Protein AF-A0A949G2T5-F1 (afdb_monomer_lite)

Radius of gyration: 22.8 Å; chains: 1; bounding box: 48×61×68 Å

Secondary structure (DSSP, 8-state):
-EE--SEEES-B--SEEE-TTSS-EEEEES-EE-TT-EEEEEESSSSBTTTB-EEEESS--EESS-EEEEEEPTT--PPTT-EEEEEEES--S---SEEE-PPPSSSEEEEEEE-SSEEEEEEEE---TT------SSSTT----------PPPP-------------

Structure (mmCIF, N/CA/C/O backbone):
data_AF-A0A949G2T5-F1
#
_entry.id   AF-A0A949G2T5-F1
#
loop_
_atom_site.group_PDB
_atom_site.id
_atom_site.type_symbol
_atom_site.label_atom_id
_atom_site.label_alt_id
_atom_site.label_comp_id
_atom_site.label_asym_id
_atom_site.label_entity_id
_atom_site.label_seq_id
_atom_site.pdbx_PDB_ins_code
_atom_site.Cartn_x
_atom_site.Cartn_y
_atom_site.Cartn_z
_atom_site.occupancy
_atom_site.B_iso_or_equiv
_atom_site.auth_seq_id
_atom_site.auth_comp_id
_atom_site.auth_asym_id
_atom_site.auth_atom_id
_atom_site.pdbx_PDB_model_num
ATOM 1 N N . MET A 1 1 ? 12.788 -14.216 -1.424 1.00 61.22 1 MET A N 1
ATOM 2 C CA . MET A 1 1 ? 12.084 -13.172 -0.655 1.00 61.22 1 MET A CA 1
ATOM 3 C C . MET A 1 1 ? 13.100 -12.111 -0.296 1.00 61.22 1 MET A C 1
ATOM 5 O O . MET A 1 1 ? 14.143 -12.469 0.243 1.00 61.22 1 MET A O 1
ATOM 9 N N . VAL A 1 2 ? 12.839 -10.860 -0.667 1.00 71.44 2 VAL A N 1
ATOM 10 C CA . VAL A 1 2 ? 13.617 -9.713 -0.177 1.00 71.44 2 VAL A CA 1
ATOM 11 C C . VAL A 1 2 ? 12.870 -9.162 1.028 1.00 71.44 2 VAL A C 1
ATOM 13 O O . VAL A 1 2 ? 11.643 -9.107 1.034 1.00 71.44 2 VAL A O 1
ATOM 16 N N . SER A 1 3 ? 13.619 -8.863 2.078 1.00 69.38 3 SER A N 1
ATOM 17 C CA . SER A 1 3 ? 13.105 -8.745 3.431 1.00 69.38 3 SER A CA 1
ATOM 18 C C . SER A 1 3 ? 13.920 -7.687 4.160 1.00 69.38 3 SER A C 1
ATOM 20 O O . SER A 1 3 ? 15.123 -7.890 4.331 1.00 69.38 3 SER A O 1
ATOM 22 N N . GLY A 1 4 ? 13.289 -6.597 4.591 1.00 64.31 4 GLY A N 1
ATOM 23 C CA . GLY A 1 4 ? 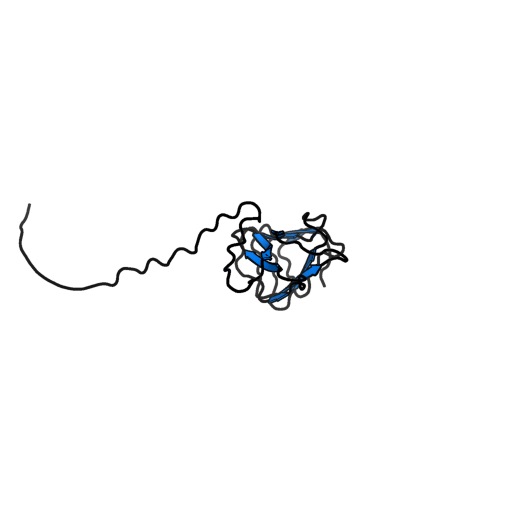13.916 -5.618 5.479 1.00 64.31 4 GLY A CA 1
ATOM 24 C C . GLY A 1 4 ? 13.639 -4.158 5.136 1.00 64.31 4 GLY A C 1
ATOM 25 O O . GLY A 1 4 ? 13.181 -3.826 4.041 1.00 64.31 4 GLY A O 1
ATOM 26 N N . ILE A 1 5 ? 13.962 -3.316 6.116 1.00 71.06 5 ILE A N 1
ATOM 27 C CA . ILE A 1 5 ? 13.932 -1.854 6.049 1.00 71.06 5 ILE A CA 1
ATOM 28 C C . ILE A 1 5 ? 15.231 -1.327 5.433 1.00 71.06 5 ILE A C 1
ATOM 30 O O . ILE A 1 5 ? 16.308 -1.885 5.662 1.00 71.06 5 ILE A O 1
ATOM 34 N N . GLY A 1 6 ? 15.149 -0.251 4.659 1.00 76.25 6 GLY A N 1
ATOM 35 C CA . GLY A 1 6 ? 16.322 0.379 4.061 1.00 76.25 6 GLY A CA 1
ATOM 36 C C . GLY A 1 6 ? 15.976 1.264 2.876 1.00 76.25 6 GLY A C 1
ATOM 37 O O . GLY A 1 6 ? 14.804 1.481 2.575 1.00 76.25 6 GLY A O 1
ATOM 38 N N . SER A 1 7 ? 17.017 1.759 2.211 1.00 85.19 7 SER A N 1
ATOM 39 C CA . SER A 1 7 ? 16.900 2.514 0.967 1.00 85.19 7 SER A CA 1
ATOM 40 C C . SER A 1 7 ? 17.315 1.630 -0.203 1.00 85.19 7 SER A C 1
ATOM 42 O O . SER A 1 7 ? 18.428 1.099 -0.214 1.00 85.19 7 SER A O 1
ATOM 44 N N . PHE A 1 8 ? 16.437 1.478 -1.191 1.00 85.69 8 PHE A N 1
ATOM 45 C CA . PHE A 1 8 ? 16.726 0.721 -2.406 1.00 85.69 8 PHE A CA 1
ATOM 46 C C . PHE A 1 8 ? 16.619 1.618 -3.635 1.00 85.69 8 PHE A C 1
ATOM 48 O O . PHE A 1 8 ? 15.570 2.193 -3.917 1.00 85.69 8 PHE A O 1
ATOM 55 N N . GLU A 1 9 ? 17.693 1.690 -4.413 1.00 88.56 9 GLU A N 1
ATOM 56 C CA . GLU A 1 9 ? 17.725 2.448 -5.662 1.00 88.56 9 GLU A CA 1
ATOM 57 C C . GLU A 1 9 ? 17.680 1.495 -6.854 1.00 88.56 9 GLU A C 1
ATOM 59 O O . GLU A 1 9 ? 18.495 0.578 -6.961 1.00 88.56 9 GLU A O 1
ATOM 64 N N . HIS A 1 10 ? 16.717 1.709 -7.753 1.00 86.50 10 HIS A N 1
ATOM 65 C CA . HIS A 1 10 ? 16.519 0.950 -8.992 1.00 86.50 10 HIS A CA 1
ATOM 66 C C . HIS A 1 10 ? 16.474 -0.575 -8.798 1.00 86.50 10 HIS A C 1
ATOM 68 O O . HIS A 1 10 ? 16.885 -1.345 -9.671 1.00 86.50 10 HIS A O 1
ATOM 74 N N . ALA A 1 11 ? 15.987 -1.019 -7.638 1.00 89.19 11 ALA A N 1
ATOM 75 C CA . ALA A 1 11 ? 15.907 -2.430 -7.308 1.00 89.19 11 ALA A CA 1
ATOM 76 C C . ALA A 1 11 ? 14.832 -3.140 -8.140 1.00 89.19 11 ALA A C 1
ATOM 78 O O . ALA A 1 11 ? 13.754 -2.601 -8.400 1.00 89.19 11 ALA A O 1
ATOM 79 N N . VAL A 1 12 ? 15.125 -4.383 -8.520 1.00 91.19 12 VAL A N 1
ATOM 80 C CA . VAL A 1 12 ? 14.159 -5.297 -9.133 1.00 91.19 12 VAL A CA 1
ATOM 81 C C . VAL A 1 12 ? 13.716 -6.298 -8.077 1.00 91.19 12 VAL A C 1
ATOM 83 O O . VAL A 1 12 ? 14.533 -7.054 -7.555 1.00 91.19 12 VAL A O 1
ATOM 86 N N . PHE A 1 13 ? 12.421 -6.316 -7.778 1.00 90.06 13 PHE A N 1
ATOM 87 C CA . PHE A 1 13 ? 11.822 -7.249 -6.832 1.00 90.06 13 PHE A CA 1
ATOM 88 C C . PHE A 1 13 ? 11.208 -8.411 -7.611 1.00 90.06 13 PHE A C 1
ATOM 90 O O . PHE A 1 13 ? 10.046 -8.358 -7.976 1.00 90.06 13 PHE A O 1
ATOM 97 N N . ASP A 1 14 ? 11.974 -9.458 -7.913 1.00 88.50 14 ASP A N 1
ATOM 98 C CA . ASP A 1 14 ? 11.555 -10.588 -8.767 1.00 88.50 14 ASP A CA 1
ATOM 99 C C . ASP A 1 14 ? 10.749 -11.688 -8.044 1.00 88.50 14 ASP A C 1
ATOM 101 O O . ASP A 1 14 ? 10.364 -12.694 -8.643 1.00 88.50 14 ASP A O 1
ATOM 105 N N . GLY A 1 15 ? 10.433 -11.464 -6.770 1.00 90.00 15 GLY A N 1
ATOM 106 C CA . GLY A 1 15 ? 9.568 -12.306 -5.952 1.00 90.00 15 GLY A CA 1
ATOM 107 C C . GLY A 1 15 ? 8.808 -11.477 -4.922 1.00 90.00 15 GLY A C 1
ATOM 108 O O . GLY A 1 15 ? 8.473 -10.321 -5.168 1.00 90.00 15 GLY A O 1
ATOM 109 N N . THR A 1 16 ? 8.535 -12.054 -3.753 1.00 91.00 16 THR A N 1
ATOM 110 C CA . THR A 1 16 ? 7.896 -11.310 -2.660 1.00 91.00 16 THR A CA 1
ATOM 111 C C . THR A 1 16 ? 8.885 -10.361 -1.994 1.00 91.00 16 THR A C 1
ATOM 113 O O . THR A 1 16 ? 9.929 -10.800 -1.489 1.00 91.00 16 THR A O 1
ATOM 116 N N . TYR A 1 17 ? 8.520 -9.083 -1.977 1.00 89.25 17 TYR A N 1
ATOM 117 C CA . TYR A 1 17 ? 9.085 -8.057 -1.121 1.00 89.25 17 TYR A CA 1
ATOM 118 C C . TYR A 1 17 ? 8.161 -7.842 0.079 1.00 89.25 17 TYR A C 1
ATOM 120 O O . TYR A 1 17 ? 6.981 -7.535 -0.090 1.00 89.25 17 TYR A O 1
ATOM 128 N N . ALA A 1 18 ? 8.699 -8.051 1.277 1.00 85.94 18 ALA A N 1
ATOM 129 C CA . ALA A 1 18 ? 8.002 -7.843 2.539 1.00 85.94 18 ALA A CA 1
ATOM 130 C C . ALA A 1 18 ? 8.856 -6.959 3.449 1.00 85.94 18 ALA A C 1
ATOM 132 O O . ALA A 1 18 ? 10.083 -7.117 3.513 1.00 85.94 18 ALA A O 1
ATOM 133 N N . LEU A 1 19 ? 8.212 -6.069 4.192 1.00 79.69 19 LEU A N 1
ATOM 134 C CA . LEU A 1 19 ? 8.867 -5.244 5.197 1.00 79.69 19 LEU A CA 1
ATOM 135 C C . LEU A 1 19 ? 8.995 -6.059 6.497 1.00 79.69 19 LEU A C 1
ATOM 137 O O . LEU A 1 19 ? 8.307 -5.829 7.476 1.00 79.69 19 LEU A O 1
ATOM 141 N N . VAL A 1 20 ? 9.849 -7.088 6.490 1.00 64.19 20 VAL A N 1
ATOM 142 C CA . VAL A 1 20 ? 9.964 -8.036 7.617 1.00 64.19 20 VAL A CA 1
ATOM 143 C C . VAL A 1 20 ? 10.391 -7.313 8.906 1.00 64.19 20 VAL A C 1
ATOM 145 O O . VAL A 1 20 ? 11.343 -6.531 8.876 1.00 64.19 20 VAL A O 1
ATOM 148 N N . ASN A 1 21 ? 9.723 -7.633 10.027 1.00 61.69 21 ASN A N 1
ATOM 149 C CA . ASN A 1 21 ? 9.693 -6.884 11.302 1.00 61.69 21 ASN A CA 1
ATOM 150 C C . ASN A 1 21 ? 8.901 -5.560 11.243 1.00 61.69 21 ASN A C 1
ATOM 152 O O . ASN A 1 21 ? 9.268 -4.594 11.914 1.00 61.69 21 ASN A O 1
ATOM 156 N N . SER A 1 22 ? 7.836 -5.551 10.440 1.00 61.81 22 SER A N 1
ATOM 157 C CA . SER A 1 22 ? 6.770 -4.551 10.402 1.00 61.81 22 SER A CA 1
ATOM 158 C C . SER A 1 22 ? 6.122 -4.329 11.772 1.00 61.81 22 SER A C 1
ATOM 160 O O . SER A 1 22 ? 6.148 -5.256 12.596 1.00 61.81 22 SER A O 1
ATOM 162 N N . PRO A 1 23 ? 5.548 -3.136 12.037 1.00 76.69 23 PRO A N 1
ATOM 163 C CA . PRO A 1 23 ? 5.369 -1.956 11.153 1.00 76.69 23 PRO A CA 1
ATOM 164 C C . PRO A 1 23 ? 6.636 -1.199 10.734 1.00 76.69 23 PRO A C 1
ATOM 166 O O . PRO A 1 23 ? 7.481 -0.911 11.580 1.00 76.69 23 PRO A O 1
ATOM 169 N N . ALA A 1 24 ? 6.767 -0.838 9.444 1.00 82.12 24 ALA A N 1
ATOM 170 C CA . ALA A 1 24 ? 7.917 -0.070 8.950 1.00 82.12 24 ALA A CA 1
ATOM 171 C C . ALA A 1 24 ? 7.646 0.855 7.742 1.00 82.12 24 ALA A C 1
ATOM 173 O O . ALA A 1 24 ? 6.718 0.661 6.959 1.00 82.12 24 ALA A O 1
ATOM 174 N N . ILE A 1 25 ? 8.525 1.851 7.563 1.00 86.19 25 ILE A N 1
ATOM 175 C CA . ILE A 1 25 ? 8.648 2.640 6.327 1.00 86.19 25 ILE A CA 1
ATOM 176 C C . ILE A 1 25 ? 9.898 2.183 5.574 1.00 86.19 25 ILE A C 1
ATOM 178 O O . ILE A 1 25 ? 10.965 2.047 6.174 1.00 86.19 25 ILE A O 1
ATOM 182 N N . THR A 1 26 ? 9.775 1.965 4.264 1.00 88.75 26 THR A N 1
ATOM 183 C CA . THR A 1 26 ? 10.921 1.705 3.375 1.00 88.75 26 THR A CA 1
ATOM 184 C C . THR A 1 26 ? 10.994 2.751 2.276 1.00 88.75 26 THR A C 1
ATOM 186 O O . THR A 1 26 ? 9.997 3.003 1.599 1.00 88.75 26 THR A O 1
ATOM 189 N N . ASP A 1 27 ? 12.195 3.278 2.049 1.00 90.69 27 ASP A N 1
ATOM 190 C CA . ASP A 1 27 ? 12.485 4.193 0.954 1.00 90.69 27 ASP A CA 1
ATOM 191 C C . ASP A 1 27 ? 12.950 3.437 -0.301 1.00 90.69 27 ASP A C 1
ATOM 193 O O . ASP A 1 27 ? 13.875 2.622 -0.288 1.00 90.69 27 ASP A O 1
ATOM 197 N N . LEU A 1 28 ? 12.320 3.741 -1.426 1.00 91.06 28 LEU A N 1
ATOM 198 C CA . LEU A 1 28 ? 12.618 3.226 -2.752 1.00 91.06 28 LEU A CA 1
ATOM 199 C C . LEU A 1 28 ? 12.902 4.396 -3.700 1.00 91.06 28 LEU A C 1
ATOM 201 O O . LEU A 1 28 ? 12.500 5.541 -3.479 1.00 91.06 28 LEU A O 1
ATOM 205 N N . THR A 1 29 ? 13.598 4.115 -4.793 1.00 93.81 29 THR A N 1
ATOM 206 C CA . THR A 1 29 ? 13.697 5.030 -5.932 1.00 93.81 29 THR A CA 1
ATOM 207 C C . THR A 1 29 ? 13.658 4.230 -7.224 1.00 93.81 29 THR A C 1
ATOM 209 O O . THR A 1 29 ? 14.618 3.539 -7.560 1.00 93.81 29 THR A O 1
ATOM 212 N N . GLY A 1 30 ? 12.547 4.314 -7.956 1.00 90.81 30 GLY A N 1
ATOM 213 C CA . GLY A 1 30 ? 12.363 3.645 -9.243 1.00 90.81 30 GLY A CA 1
ATOM 214 C C . GLY A 1 30 ? 12.348 2.119 -9.142 1.00 90.81 30 GLY A C 1
ATOM 215 O O . GLY A 1 30 ? 12.978 1.448 -9.963 1.00 90.81 30 GLY A O 1
ATOM 216 N N . GLY A 1 31 ? 11.667 1.568 -8.134 1.00 91.94 31 GLY A N 1
ATOM 217 C CA . GLY A 1 31 ? 11.541 0.124 -7.946 1.00 91.94 31 GLY A CA 1
ATOM 218 C C . GLY A 1 31 ? 10.790 -0.556 -9.096 1.00 91.94 31 GLY A C 1
ATOM 219 O O . GLY A 1 31 ? 9.801 -0.033 -9.613 1.00 91.94 31 GLY A O 1
ATOM 220 N N . LEU A 1 32 ? 11.241 -1.746 -9.499 1.00 92.12 32 LEU A N 1
ATOM 221 C CA . LEU A 1 32 ? 10.583 -2.572 -10.513 1.00 92.12 32 LEU A CA 1
ATOM 222 C C . LEU A 1 32 ? 9.924 -3.797 -9.872 1.00 92.12 32 LEU A C 1
ATOM 224 O O . LEU A 1 32 ? 10.601 -4.652 -9.300 1.00 92.12 32 LEU A O 1
ATOM 228 N N . PHE A 1 33 ? 8.611 -3.909 -10.061 1.00 92.31 33 PHE A N 1
ATOM 229 C CA . PHE A 1 33 ? 7.775 -5.025 -9.634 1.00 92.31 33 PHE A CA 1
ATOM 230 C C . PHE A 1 33 ? 7.213 -5.741 -10.881 1.00 92.31 33 PHE A C 1
ATOM 232 O O . PHE A 1 33 ? 6.181 -5.323 -11.414 1.00 92.31 33 PHE A O 1
ATOM 239 N N . PRO A 1 34 ? 7.898 -6.774 -11.413 1.00 92.88 34 PRO A N 1
ATOM 240 C CA . PRO A 1 34 ? 7.415 -7.560 -12.548 1.00 92.88 34 PRO A CA 1
ATOM 241 C C . PRO A 1 34 ? 6.134 -8.342 -12.212 1.00 92.88 34 PRO A C 1
ATOM 243 O O . PRO A 1 34 ? 5.797 -8.533 -11.051 1.00 92.88 34 PRO A O 1
ATOM 246 N N . ALA A 1 35 ? 5.446 -8.877 -13.224 1.00 93.31 35 ALA A N 1
ATOM 247 C CA . ALA A 1 35 ? 4.193 -9.626 -13.045 1.00 93.31 35 ALA A CA 1
ATOM 248 C C . ALA A 1 35 ? 4.283 -10.812 -12.063 1.00 93.31 35 ALA A C 1
ATOM 250 O O . ALA A 1 35 ? 3.286 -11.205 -11.466 1.00 93.31 35 ALA A O 1
ATOM 251 N N . SER A 1 36 ? 5.474 -11.395 -11.902 1.00 93.00 36 SER A N 1
ATOM 252 C CA . SER A 1 36 ? 5.730 -12.500 -10.975 1.00 93.00 36 SER A CA 1
ATOM 253 C C . SER A 1 36 ? 5.989 -12.059 -9.532 1.00 93.00 36 SER A C 1
ATOM 255 O O . SER A 1 36 ? 6.149 -12.917 -8.665 1.00 93.00 36 SER A O 1
ATOM 257 N N . SER A 1 37 ? 6.093 -10.755 -9.271 1.00 94.12 37 SER A N 1
ATOM 258 C CA . SER A 1 37 ? 6.439 -10.233 -7.955 1.00 94.12 37 SER A CA 1
ATOM 259 C C . SER A 1 37 ? 5.225 -10.004 -7.073 1.00 94.12 37 SER A C 1
ATOM 261 O O . SER A 1 37 ? 4.079 -9.929 -7.533 1.00 94.12 37 SER A O 1
ATOM 263 N N . SER A 1 38 ? 5.495 -9.851 -5.779 1.00 93.44 38 SER A N 1
ATOM 264 C CA . SER A 1 38 ? 4.501 -9.348 -4.848 1.00 93.44 38 SER A CA 1
ATOM 265 C C . SER A 1 38 ? 5.066 -8.321 -3.879 1.00 93.44 38 SER A C 1
ATOM 267 O O . SER A 1 38 ? 6.189 -8.465 -3.403 1.00 93.44 38 SER A O 1
ATOM 269 N N . LEU A 1 39 ? 4.266 -7.299 -3.576 1.00 92.94 39 LEU A N 1
ATOM 270 C CA . LEU A 1 39 ? 4.467 -6.409 -2.436 1.00 92.94 39 LEU A CA 1
ATOM 271 C C . LEU A 1 39 ? 3.556 -6.881 -1.302 1.00 92.94 39 LEU A C 1
ATOM 273 O O . LEU A 1 39 ? 2.344 -6.979 -1.498 1.00 92.94 39 LEU A O 1
ATOM 277 N N . LEU A 1 40 ? 4.131 -7.181 -0.142 1.00 93.75 40 LEU A N 1
ATOM 278 C CA . LEU A 1 40 ? 3.402 -7.537 1.071 1.00 93.75 40 LEU A CA 1
ATOM 279 C C . LEU A 1 40 ? 3.391 -6.343 2.032 1.00 93.75 40 LEU A C 1
ATOM 281 O O . LEU A 1 40 ? 4.447 -5.790 2.324 1.00 93.75 40 LEU A O 1
ATOM 285 N N . ILE A 1 41 ? 2.196 -5.978 2.499 1.00 93.50 41 ILE A N 1
ATOM 286 C CA . ILE A 1 41 ? 1.928 -4.890 3.446 1.00 93.50 41 ILE A CA 1
ATOM 287 C C . ILE A 1 41 ? 1.239 -5.472 4.681 1.00 93.50 41 ILE A C 1
ATOM 289 O O . ILE A 1 41 ? 0.172 -6.086 4.559 1.00 93.50 41 ILE A O 1
ATOM 293 N N . GLU A 1 42 ? 1.818 -5.265 5.859 1.00 93.44 42 GLU A N 1
ATOM 294 C CA . GLU A 1 42 ? 1.228 -5.647 7.143 1.00 93.44 42 GLU A CA 1
ATOM 295 C C . GLU A 1 42 ? 0.515 -4.443 7.787 1.00 93.44 42 GLU A C 1
ATOM 297 O O . GLU A 1 42 ? 1.022 -3.319 7.786 1.00 93.44 42 GLU A O 1
ATOM 302 N N . LEU A 1 43 ? -0.698 -4.664 8.307 1.00 93.94 43 LEU A N 1
ATOM 303 C CA . LEU A 1 43 ? -1.487 -3.658 9.026 1.00 93.94 43 LEU A CA 1
ATOM 304 C C . LEU A 1 43 ? -1.799 -4.150 10.448 1.00 93.94 43 LEU A C 1
ATOM 306 O O . LEU A 1 43 ? -2.494 -5.152 10.615 1.00 93.94 43 LEU A O 1
ATOM 310 N N . GLY A 1 44 ? -1.343 -3.430 11.467 1.00 92.94 44 GLY A N 1
ATOM 311 C CA . GLY A 1 44 ? -1.629 -3.660 12.891 1.00 92.94 44 GLY A CA 1
ATOM 312 C C . GLY A 1 44 ? -2.361 -2.510 13.598 1.00 92.94 44 GLY A C 1
ATOM 313 O O . GLY A 1 44 ? -2.787 -2.663 14.742 1.00 92.94 44 GLY A O 1
ATOM 314 N N . GLY A 1 45 ? -2.555 -1.384 12.914 1.00 92.75 45 GLY A N 1
ATOM 315 C CA . GLY A 1 45 ? -3.238 -0.179 13.388 1.00 92.75 45 GLY A CA 1
ATOM 316 C C . GLY A 1 45 ? -3.243 0.892 12.294 1.00 92.75 45 GLY A C 1
ATOM 317 O O . GLY A 1 45 ? -3.044 0.580 11.124 1.00 92.75 45 GLY A O 1
ATOM 318 N N . THR A 1 46 ? -3.477 2.156 12.646 1.00 93.31 46 THR A N 1
ATOM 319 C CA . THR A 1 46 ? -3.710 3.252 11.676 1.00 93.31 46 THR A CA 1
ATOM 320 C C . THR A 1 46 ? -2.579 4.280 11.608 1.00 93.31 46 THR A C 1
ATOM 322 O O . THR A 1 46 ? -2.662 5.243 10.843 1.00 93.31 46 THR A O 1
ATOM 325 N N . GLN A 1 47 ? -1.506 4.091 12.377 1.00 91.62 47 GLN A N 1
ATOM 326 C CA . GLN A 1 47 ? -0.306 4.920 12.319 1.00 91.62 47 GLN A CA 1
ATOM 327 C C . GLN A 1 47 ? 0.742 4.339 11.353 1.00 91.62 47 GLN A C 1
ATOM 329 O O . GLN A 1 47 ? 1.264 3.248 11.562 1.00 91.62 47 GLN A O 1
ATOM 334 N N . GLU A 1 48 ? 1.101 5.080 10.306 1.00 89.81 48 GLU A N 1
ATOM 335 C CA . GLU A 1 48 ? 2.109 4.644 9.327 1.00 89.81 48 GLU A CA 1
ATOM 336 C C . GLU A 1 48 ? 3.481 4.410 9.966 1.00 89.81 48 GLU A C 1
ATOM 338 O O . GLU A 1 48 ? 3.893 5.150 10.862 1.00 89.81 48 GLU A O 1
ATOM 343 N N . GLY A 1 49 ? 4.189 3.370 9.525 1.00 84.75 49 GLY A N 1
ATOM 344 C CA . GLY A 1 49 ? 5.540 3.038 9.978 1.00 84.75 49 GLY A CA 1
ATOM 345 C C . GLY A 1 49 ? 5.667 2.579 11.430 1.00 84.75 49 GLY A C 1
ATOM 346 O O . GLY A 1 49 ? 6.725 2.090 11.804 1.00 84.75 49 GLY A O 1
ATOM 347 N N . ALA A 1 50 ? 4.621 2.751 12.241 1.00 88.06 50 ALA A N 1
ATOM 348 C CA . ALA A 1 50 ? 4.569 2.354 13.645 1.00 88.06 50 ALA A CA 1
ATOM 349 C C . ALA A 1 50 ? 3.502 1.289 13.914 1.00 88.06 50 ALA A C 1
ATOM 351 O O . ALA A 1 50 ? 3.689 0.453 14.790 1.00 88.06 50 ALA A O 1
ATOM 352 N N . GLU A 1 51 ? 2.407 1.312 13.155 1.00 92.19 51 GLU A N 1
ATOM 353 C CA . GLU A 1 51 ? 1.301 0.360 13.235 1.00 92.19 51 GLU A CA 1
ATOM 354 C C . GLU A 1 51 ? 0.968 -0.293 11.885 1.00 92.19 51 GLU A C 1
ATOM 356 O O . GLU A 1 51 ? 0.270 -1.298 11.871 1.00 92.19 51 GLU A O 1
ATOM 361 N N . TYR A 1 52 ? 1.444 0.229 10.752 1.00 93.69 52 TYR A N 1
ATOM 362 C CA . TYR A 1 52 ? 1.351 -0.464 9.466 1.00 93.69 52 TYR A CA 1
ATOM 363 C C . TYR A 1 52 ? 2.501 -0.138 8.504 1.00 93.69 52 TYR A C 1
ATOM 365 O O . TYR A 1 52 ? 3.179 0.881 8.655 1.00 93.69 52 TYR A O 1
ATOM 373 N N . ASP A 1 53 ? 2.687 -0.986 7.493 1.00 93.75 53 ASP A N 1
ATOM 374 C CA . ASP A 1 53 ? 3.712 -0.824 6.461 1.00 93.75 53 ASP A CA 1
ATOM 375 C C . ASP A 1 53 ? 3.404 0.257 5.433 1.00 93.75 53 ASP A C 1
ATOM 377 O O . ASP A 1 53 ? 2.316 0.316 4.854 1.00 93.75 53 ASP A O 1
ATOM 381 N N . ARG A 1 54 ? 4.432 1.036 5.096 1.00 93.19 54 ARG A N 1
ATOM 382 C CA . ARG A 1 54 ? 4.382 1.984 3.985 1.00 93.19 54 ARG A CA 1
ATOM 383 C C . ARG A 1 54 ? 5.659 1.927 3.158 1.00 93.19 54 ARG A C 1
ATOM 385 O O . ARG A 1 54 ? 6.767 2.069 3.671 1.00 93.19 54 ARG A O 1
ATOM 392 N N . ALA A 1 55 ? 5.502 1.764 1.850 1.00 92.62 55 ALA A N 1
ATOM 393 C CA . ALA A 1 55 ? 6.588 1.948 0.896 1.00 92.62 55 ALA A CA 1
ATOM 394 C C . ALA A 1 55 ? 6.568 3.387 0.354 1.00 92.62 55 ALA A C 1
ATOM 396 O O . ALA A 1 55 ? 5.512 3.912 0.005 1.00 92.62 55 ALA A O 1
ATOM 397 N N . VAL A 1 56 ? 7.728 4.030 0.264 1.00 94.19 56 VAL A N 1
ATOM 398 C CA . VAL A 1 56 ? 7.883 5.388 -0.271 1.00 94.19 56 VAL A CA 1
ATOM 399 C C . VAL A 1 56 ? 8.842 5.333 -1.449 1.00 94.19 56 VAL A C 1
ATOM 401 O O . VAL A 1 56 ? 10.044 5.236 -1.255 1.00 94.19 56 VAL A O 1
ATOM 404 N N . ASP A 1 57 ? 8.338 5.394 -2.681 1.00 94.44 57 ASP A N 1
ATOM 405 C CA . ASP A 1 57 ? 9.175 5.459 -3.883 1.00 94.44 57 ASP A CA 1
ATOM 406 C C . ASP A 1 57 ? 9.287 6.897 -4.400 1.00 94.44 57 ASP A C 1
ATOM 408 O O . ASP A 1 57 ? 8.414 7.395 -5.100 1.00 94.44 57 ASP A O 1
ATOM 412 N N . SER A 1 58 ? 10.384 7.593 -4.111 1.00 93.88 58 SER A N 1
ATOM 413 C CA . SER A 1 58 ? 10.534 8.996 -4.541 1.00 93.88 58 SER A CA 1
ATOM 414 C C . SER A 1 58 ? 10.564 9.200 -6.071 1.00 93.88 58 SER A C 1
ATOM 416 O O . SER A 1 58 ? 10.467 10.335 -6.544 1.00 93.88 58 SER A O 1
ATOM 418 N N . GLY A 1 59 ? 10.682 8.120 -6.853 1.00 93.50 59 GLY A N 1
ATOM 419 C CA . GLY A 1 59 ? 10.733 8.128 -8.308 1.00 93.50 59 GLY A CA 1
ATOM 420 C C . GLY A 1 59 ? 9.441 7.646 -8.972 1.00 93.50 59 GLY A C 1
ATOM 421 O O . GLY A 1 59 ? 8.331 8.061 -8.633 1.00 93.50 59 GLY A O 1
ATOM 422 N N . VAL A 1 60 ? 9.613 6.803 -9.994 1.00 94.44 60 VAL A N 1
ATOM 423 C CA . VAL A 1 60 ? 8.523 6.222 -10.787 1.00 94.44 60 VAL A CA 1
ATOM 424 C C . VAL A 1 60 ? 8.567 4.701 -10.629 1.00 94.44 60 VAL A C 1
ATOM 426 O O . VAL A 1 60 ? 9.295 4.047 -11.389 1.00 94.44 60 VAL A O 1
ATOM 429 N N . PRO A 1 61 ? 7.852 4.116 -9.648 1.00 93.19 61 PRO A N 1
ATOM 430 C CA . PRO A 1 61 ? 7.769 2.670 -9.528 1.00 93.19 61 PRO A CA 1
ATOM 431 C C . PRO A 1 61 ? 7.132 2.069 -10.782 1.00 93.19 61 PRO A C 1
ATOM 433 O O . PRO A 1 61 ? 6.156 2.589 -11.327 1.00 93.19 61 PRO A O 1
ATOM 436 N N . LYS A 1 62 ? 7.678 0.940 -11.232 1.00 92.88 62 LYS A N 1
ATOM 437 C CA . LYS A 1 62 ? 7.174 0.182 -12.379 1.00 92.88 62 LYS A CA 1
ATOM 438 C C . LYS A 1 62 ? 6.438 -1.055 -11.888 1.00 92.88 62 LYS A C 1
ATOM 440 O O . LYS A 1 62 ? 7.067 -2.068 -11.582 1.00 92.88 62 LYS A O 1
ATOM 445 N N . LEU A 1 63 ? 5.113 -0.972 -11.824 1.00 91.38 63 LEU A N 1
ATOM 446 C CA . LEU A 1 63 ? 4.241 -2.075 -11.418 1.00 91.38 63 LEU A CA 1
ATOM 447 C C . LEU A 1 63 ? 3.757 -2.831 -12.660 1.00 91.38 63 LEU A C 1
ATOM 449 O O . LEU A 1 63 ? 2.690 -2.568 -13.196 1.00 91.38 63 LEU A O 1
ATOM 453 N N . VAL A 1 64 ? 4.544 -3.784 -13.155 1.00 91.31 64 VAL A N 1
ATOM 454 C CA . VAL A 1 64 ? 4.249 -4.492 -14.415 1.00 91.31 64 VAL A CA 1
ATOM 455 C C . VAL A 1 64 ? 3.310 -5.677 -14.158 1.00 91.31 64 VAL A C 1
ATOM 457 O O . VAL A 1 64 ? 3.608 -6.813 -14.518 1.00 91.31 64 VAL A O 1
ATOM 460 N N . GLY A 1 65 ? 2.186 -5.428 -13.481 1.00 84.00 65 GLY A N 1
ATOM 461 C CA . GLY A 1 65 ? 1.158 -6.435 -13.208 1.00 84.00 65 GLY A CA 1
ATOM 462 C C . GLY A 1 65 ? 1.433 -7.363 -12.019 1.00 84.00 65 GLY A C 1
ATOM 463 O O . GLY A 1 65 ? 0.771 -8.392 -11.909 1.00 84.00 65 GLY A O 1
ATOM 464 N N . GLY A 1 66 ? 2.383 -7.022 -11.140 1.00 89.75 66 GLY A N 1
ATOM 465 C CA . GLY A 1 66 ? 2.650 -7.767 -9.902 1.00 89.75 66 GLY A CA 1
ATOM 466 C C . GLY A 1 66 ? 1.458 -7.776 -8.933 1.00 89.75 66 GLY A C 1
ATOM 467 O O . GLY A 1 66 ? 0.410 -7.178 -9.197 1.00 89.75 66 GLY A O 1
ATOM 468 N N . THR A 1 67 ? 1.613 -8.444 -7.789 1.00 95.00 67 THR A N 1
ATOM 469 C CA . THR A 1 67 ? 0.527 -8.613 -6.809 1.00 95.00 67 THR A CA 1
ATOM 470 C C . THR A 1 67 ? 0.736 -7.789 -5.539 1.00 95.00 67 THR A C 1
ATOM 472 O O . THR A 1 67 ? 1.754 -7.930 -4.870 1.00 95.00 67 THR A O 1
ATOM 475 N N . LEU A 1 68 ? -0.259 -6.998 -5.140 1.00 95.44 68 LEU A N 1
ATOM 476 C CA . LEU A 1 68 ? -0.331 -6.437 -3.789 1.00 95.44 68 LEU A CA 1
ATOM 477 C C . LEU A 1 68 ? -0.994 -7.452 -2.853 1.00 95.44 68 LEU A C 1
ATOM 479 O O . LEU A 1 68 ? -2.112 -7.895 -3.113 1.00 95.44 68 LEU A O 1
ATOM 483 N N . HIS A 1 69 ? -0.329 -7.794 -1.757 1.00 95.44 69 HIS A N 1
ATOM 484 C CA . HIS A 1 69 ? -0.867 -8.612 -0.677 1.00 95.44 69 HIS A CA 1
ATOM 485 C C . HIS A 1 69 ? -0.936 -7.797 0.609 1.00 95.44 69 HIS A C 1
ATOM 487 O O . HIS A 1 69 ? 0.074 -7.278 1.069 1.00 95.44 69 HIS A O 1
ATOM 493 N N . VAL A 1 70 ? -2.117 -7.739 1.213 1.00 94.88 70 VAL A N 1
ATOM 494 C CA . VAL A 1 70 ? -2.326 -7.116 2.520 1.00 94.88 70 VAL A CA 1
ATOM 495 C C . VAL A 1 70 ? -2.599 -8.204 3.545 1.00 94.88 70 VAL A C 1
ATOM 497 O O . VAL A 1 70 ? -3.403 -9.108 3.302 1.00 94.88 70 VAL A O 1
ATOM 500 N N . VAL A 1 71 ? -1.949 -8.115 4.699 1.00 93.62 71 VAL A N 1
ATOM 501 C CA . VAL A 1 71 ? -2.190 -8.996 5.845 1.00 93.62 71 VAL A CA 1
ATOM 502 C C . VAL A 1 71 ? -2.466 -8.160 7.090 1.00 93.62 71 VAL A C 1
ATOM 504 O O . VAL A 1 71 ? -1.959 -7.051 7.227 1.00 93.62 71 VAL A O 1
ATOM 507 N N . LEU A 1 72 ? -3.307 -8.680 7.984 1.00 92.31 72 LEU A N 1
ATOM 508 C CA . LEU A 1 72 ? -3.583 -8.041 9.272 1.00 92.31 72 LEU A CA 1
ATOM 509 C C . LEU A 1 72 ? -2.725 -8.697 10.345 1.00 92.31 72 LEU A C 1
ATOM 511 O O . LEU A 1 72 ? -2.670 -9.930 10.427 1.00 92.31 72 LEU A O 1
ATOM 515 N N . GLU A 1 73 ? -2.118 -7.887 11.201 1.00 89.50 73 GLU A N 1
ATOM 516 C CA . GLU A 1 73 ? -1.538 -8.383 12.437 1.00 89.50 73 GLU A CA 1
ATOM 517 C C . GLU A 1 73 ? -2.624 -8.901 13.388 1.00 89.50 73 GLU A C 1
ATOM 519 O O . GLU A 1 73 ? -3.809 -8.552 13.312 1.00 89.50 73 GLU A O 1
ATOM 524 N N . LYS A 1 74 ? -2.225 -9.796 14.299 1.00 78.75 74 LYS A N 1
ATOM 525 C CA . LYS A 1 74 ? -3.163 -10.472 15.199 1.00 78.75 74 LYS A CA 1
ATOM 526 C C . LYS A 1 74 ? -3.951 -9.446 16.018 1.00 78.75 74 LYS A C 1
ATOM 528 O O . LYS A 1 74 ? -3.366 -8.643 16.731 1.00 78.75 74 LYS A O 1
ATOM 533 N N . ALA A 1 75 ? -5.277 -9.582 15.971 1.00 83.31 75 ALA A N 1
ATOM 534 C CA . ALA A 1 75 ? -6.278 -8.742 16.637 1.00 83.31 75 ALA A CA 1
ATOM 535 C C . ALA A 1 75 ? -6.566 -7.372 15.998 1.00 83.31 75 ALA A C 1
ATOM 537 O O . ALA A 1 75 ? -7.488 -6.703 16.467 1.00 83.31 75 ALA A O 1
ATOM 538 N N . PHE A 1 76 ? -5.885 -6.980 14.914 1.00 91.25 76 PHE A N 1
ATOM 539 C CA . PHE A 1 76 ? -6.282 -5.776 14.190 1.00 91.25 76 PHE A CA 1
ATOM 540 C C . PHE A 1 76 ? -7.510 -6.047 13.314 1.00 91.25 76 PHE A C 1
ATOM 542 O O . PHE A 1 76 ? -7.503 -6.917 12.443 1.00 91.25 76 PHE A O 1
ATOM 549 N N . GLY A 1 77 ? -8.583 -5.302 13.575 1.00 92.00 77 GLY A N 1
ATOM 550 C CA . GLY A 1 77 ? -9.808 -5.296 12.785 1.00 92.00 77 GLY A CA 1
ATOM 551 C C . GLY A 1 77 ? -10.040 -3.894 12.230 1.00 92.00 77 GLY A C 1
ATOM 552 O O . GLY A 1 77 ? -10.521 -3.047 12.986 1.00 92.00 77 GLY A O 1
ATOM 553 N N . PRO A 1 78 ? -9.709 -3.637 10.951 1.00 92.06 78 PRO A N 1
ATOM 554 C CA . PRO A 1 78 ? -9.947 -2.344 10.327 1.00 92.06 78 PRO A CA 1
ATOM 555 C C . PRO A 1 78 ? -11.408 -1.913 10.478 1.00 92.06 78 PRO A C 1
ATOM 557 O O . PRO A 1 78 ? -12.334 -2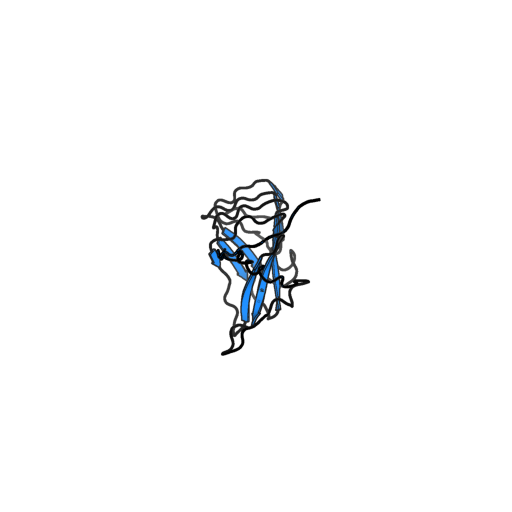.692 10.236 1.00 92.06 78 PRO A O 1
ATOM 560 N N . SER A 1 79 ? -11.608 -0.665 10.881 1.00 90.06 79 SER A N 1
ATOM 561 C CA . SER A 1 79 ? -12.910 -0.049 11.106 1.00 90.06 79 SER A CA 1
ATOM 562 C C . SER A 1 79 ? -13.323 0.825 9.930 1.00 90.06 79 SER A C 1
ATOM 564 O O . SER A 1 79 ? -12.503 1.294 9.145 1.00 90.06 79 SER A O 1
ATOM 566 N N . LEU A 1 80 ? -14.631 1.055 9.800 1.00 88.94 80 LEU A N 1
ATOM 567 C CA . LEU A 1 80 ? -15.174 1.924 8.764 1.00 88.94 80 LEU A CA 1
ATOM 568 C C . LEU A 1 80 ? -14.531 3.320 8.812 1.00 88.94 80 LEU A C 1
ATOM 570 O O . LEU A 1 80 ? -14.590 3.991 9.839 1.00 88.94 80 LEU A O 1
ATOM 574 N N . GLY A 1 81 ? -13.992 3.772 7.679 1.00 86.62 81 GLY A N 1
ATOM 575 C CA . GLY A 1 81 ? -13.305 5.055 7.549 1.00 86.62 81 GLY A CA 1
ATOM 576 C C . GLY A 1 81 ? -11.795 5.000 7.786 1.00 86.62 81 GLY A C 1
ATOM 577 O O . GLY A 1 81 ? -11.126 5.991 7.484 1.00 86.62 81 GLY A O 1
ATOM 578 N N . ASP A 1 82 ? -11.242 3.873 8.249 1.00 92.44 82 ASP A N 1
ATOM 579 C CA . ASP A 1 82 ? -9.790 3.703 8.350 1.00 92.44 82 ASP A CA 1
ATOM 580 C C . ASP A 1 82 ? -9.139 3.849 6.970 1.00 92.44 82 ASP A C 1
ATOM 582 O O . ASP A 1 82 ? -9.714 3.475 5.940 1.00 92.44 82 ASP A O 1
ATOM 586 N N . CYS A 1 83 ? -7.944 4.435 6.953 1.00 92.94 83 CYS A N 1
ATOM 587 C CA . CYS A 1 83 ? -7.196 4.760 5.745 1.00 92.94 83 CYS A CA 1
ATOM 588 C C . CYS A 1 83 ? -5.721 4.398 5.932 1.00 92.94 83 CYS A C 1
ATOM 590 O O . CYS A 1 83 ? -5.113 4.789 6.926 1.00 92.94 83 CYS A O 1
ATOM 592 N N . PHE A 1 84 ? -5.146 3.716 4.946 1.00 95.06 84 PHE A N 1
ATOM 593 C CA . PHE A 1 84 ? -3.768 3.232 4.953 1.00 95.06 84 PHE A CA 1
ATOM 594 C C . PHE A 1 84 ? -3.101 3.671 3.651 1.00 95.06 84 PHE A C 1
ATOM 596 O O . PHE A 1 84 ? -3.418 3.142 2.581 1.00 95.06 84 PHE A O 1
ATOM 603 N N . GLU A 1 85 ? -2.225 4.674 3.706 1.00 95.81 85 GLU A N 1
ATOM 604 C CA . GLU A 1 85 ? -1.392 5.029 2.556 1.00 95.81 85 GLU A CA 1
ATOM 605 C C . GLU A 1 85 ? -0.236 4.034 2.479 1.00 95.81 85 GLU A C 1
ATOM 607 O O . GLU A 1 85 ? 0.763 4.162 3.175 1.00 95.81 85 GLU A O 1
ATOM 612 N N . ILE A 1 86 ? -0.400 3.005 1.656 1.00 94.88 86 ILE A N 1
ATOM 613 C CA . ILE A 1 86 ? 0.515 1.858 1.613 1.00 94.88 86 ILE A CA 1
ATOM 614 C C . ILE A 1 86 ? 1.691 2.072 0.656 1.00 94.88 86 ILE A C 1
ATOM 616 O O . ILE A 1 86 ? 2.724 1.415 0.777 1.00 94.88 86 ILE A O 1
ATOM 620 N N . LEU A 1 87 ? 1.534 2.984 -0.307 1.00 94.75 87 LEU A N 1
ATOM 621 C CA . LEU A 1 87 ? 2.563 3.317 -1.280 1.00 94.75 87 LEU A CA 1
ATOM 622 C C . LEU A 1 87 ? 2.496 4.809 -1.623 1.00 94.75 87 LEU A C 1
ATOM 624 O O . LEU A 1 87 ? 1.524 5.261 -2.228 1.00 94.75 87 LEU A O 1
ATOM 628 N N . GLN A 1 88 ? 3.545 5.552 -1.282 1.00 95.81 88 GLN A N 1
ATOM 629 C CA . GLN A 1 88 ? 3.797 6.897 -1.800 1.00 95.81 88 GLN A CA 1
ATOM 630 C C . GLN A 1 88 ? 4.692 6.804 -3.034 1.00 95.81 88 GLN A C 1
ATOM 632 O O . GLN A 1 88 ? 5.602 5.976 -3.068 1.00 95.81 88 GLN A O 1
ATOM 637 N N . TYR A 1 89 ? 4.466 7.661 -4.029 1.00 96.06 89 TYR A N 1
ATOM 638 C CA . TYR A 1 89 ? 5.322 7.738 -5.208 1.00 96.06 89 TYR A CA 1
ATOM 639 C C . TYR A 1 89 ? 5.484 9.150 -5.777 1.00 96.06 89 TYR A C 1
ATOM 641 O O . TYR A 1 89 ? 4.625 10.011 -5.582 1.00 96.06 89 TYR A O 1
ATOM 649 N N . GLY A 1 90 ? 6.558 9.384 -6.536 1.00 93.69 90 GLY A N 1
ATOM 650 C CA . GLY A 1 90 ? 6.712 10.600 -7.342 1.00 93.69 90 GLY A CA 1
ATOM 651 C C . GLY A 1 90 ? 5.731 10.643 -8.521 1.00 93.69 90 GLY A C 1
ATOM 652 O O . GLY A 1 90 ? 5.099 11.667 -8.778 1.00 93.69 90 GLY A O 1
ATOM 653 N N . GLN A 1 91 ? 5.568 9.513 -9.213 1.00 93.25 91 GLN A N 1
ATOM 654 C CA . GLN A 1 91 ? 4.557 9.301 -10.253 1.00 93.25 91 GLN A CA 1
ATOM 655 C C . GLN A 1 91 ? 4.271 7.803 -10.394 1.00 93.25 91 GLN A C 1
ATOM 657 O O . GLN A 1 91 ? 5.195 6.999 -10.351 1.00 93.25 91 GLN A O 1
ATOM 662 N N . LEU A 1 92 ? 3.021 7.422 -10.653 1.00 92.06 92 LEU A N 1
ATOM 663 C CA . LEU A 1 92 ? 2.656 6.039 -10.969 1.00 92.06 92 LEU A CA 1
ATOM 664 C C . LEU A 1 92 ? 2.373 5.888 -12.467 1.00 92.06 92 LEU A C 1
ATOM 666 O O . LEU A 1 92 ? 1.566 6.638 -13.017 1.00 92.06 92 LEU A O 1
ATOM 670 N N . SER A 1 93 ? 3.056 4.954 -13.136 1.00 86.50 93 SER A N 1
ATOM 671 C CA . SER A 1 93 ? 2.822 4.655 -14.560 1.00 86.50 93 SER A CA 1
ATOM 672 C C . SER A 1 93 ? 1.849 3.502 -14.785 1.00 86.50 93 SER A C 1
ATOM 674 O O . SER A 1 93 ? 1.139 3.501 -15.785 1.00 86.50 93 SER A O 1
ATOM 676 N N . ASP A 1 94 ? 1.814 2.548 -13.855 1.00 91.12 94 ASP A N 1
ATOM 677 C CA . ASP A 1 94 ? 1.076 1.289 -13.943 1.00 91.12 94 ASP A CA 1
ATOM 678 C C . ASP A 1 94 ? 0.584 0.873 -12.546 1.00 91.12 94 ASP A C 1
ATOM 680 O O . ASP A 1 94 ? 1.059 1.398 -11.541 1.00 91.12 94 ASP A O 1
ATOM 684 N N . ASP A 1 95 ? -0.348 -0.076 -12.464 1.00 90.88 95 ASP A N 1
ATOM 685 C CA . ASP A 1 95 ? -0.920 -0.568 -11.200 1.00 90.88 95 ASP A CA 1
ATOM 686 C C . ASP A 1 95 ? -0.595 -2.060 -10.985 1.00 90.88 95 ASP A C 1
ATOM 688 O O . ASP A 1 95 ? -0.174 -2.776 -11.899 1.00 90.88 95 ASP A O 1
ATOM 692 N N . PHE A 1 96 ? -0.819 -2.555 -9.769 1.00 92.81 96 PHE A N 1
ATOM 693 C CA . PHE A 1 96 ? -0.805 -3.985 -9.487 1.00 92.81 96 PHE A CA 1
ATOM 694 C C . PHE A 1 96 ? -1.858 -4.709 -10.331 1.00 92.81 96 PHE A C 1
ATOM 696 O O . PHE A 1 96 ? -3.017 -4.296 -10.413 1.00 92.81 96 PHE A O 1
ATOM 703 N N . GLY A 1 97 ? -1.468 -5.837 -10.924 1.00 91.25 97 GLY A N 1
ATOM 704 C CA . GLY A 1 97 ? -2.374 -6.672 -11.713 1.00 91.25 97 GLY A CA 1
ATOM 705 C C . GLY A 1 97 ? -3.349 -7.453 -10.835 1.00 91.25 97 GLY A C 1
ATOM 706 O O . GLY A 1 97 ? -4.468 -7.742 -11.253 1.00 91.25 97 GLY A O 1
ATOM 707 N N . THR A 1 98 ? -2.938 -7.779 -9.606 1.00 94.06 98 THR A N 1
ATOM 708 C CA . THR A 1 98 ? -3.762 -8.476 -8.610 1.00 94.06 98 THR A CA 1
ATOM 709 C C . THR A 1 98 ? -3.654 -7.778 -7.261 1.00 94.06 98 THR A C 1
ATOM 711 O O . THR A 1 98 ? -2.570 -7.362 -6.855 1.00 94.06 98 THR A O 1
ATOM 714 N N . VAL A 1 99 ? -4.775 -7.671 -6.545 1.00 94.69 99 VAL A N 1
ATOM 715 C CA . VAL A 1 99 ? -4.820 -7.129 -5.183 1.00 94.69 99 VAL A CA 1
ATOM 716 C C . VAL A 1 99 ? -5.551 -8.103 -4.272 1.00 94.69 99 VAL A C 1
ATOM 718 O O . VAL A 1 99 ? -6.747 -8.337 -4.427 1.00 94.69 99 VAL A O 1
ATOM 721 N N . ASN A 1 100 ? -4.807 -8.658 -3.322 1.00 95.44 100 ASN A N 1
ATOM 722 C CA . ASN A 1 100 ? -5.278 -9.604 -2.327 1.00 95.44 100 ASN A CA 1
ATOM 723 C C . ASN A 1 100 ? -5.377 -8.891 -0.982 1.00 95.44 100 ASN A C 1
ATOM 725 O O . ASN A 1 100 ? -4.363 -8.532 -0.386 1.00 95.44 100 ASN A O 1
ATOM 729 N N . VAL A 1 101 ? -6.605 -8.694 -0.515 1.00 94.75 101 VAL A N 1
ATOM 730 C CA . VAL A 1 101 ? -6.905 -8.054 0.768 1.00 94.75 101 VAL A CA 1
ATOM 731 C C . VAL A 1 101 ? -7.603 -9.039 1.706 1.00 94.75 101 VAL A C 1
ATOM 733 O O . VAL A 1 101 ? -8.335 -9.917 1.238 1.00 94.75 101 VAL A O 1
ATOM 736 N N . PRO A 1 102 ? -7.389 -8.923 3.025 1.00 92.50 102 PRO A N 1
ATOM 737 C CA . PRO A 1 102 ? -8.031 -9.785 4.004 1.00 92.50 102 PRO A CA 1
ATOM 738 C C . PRO A 1 102 ? -9.532 -9.489 4.051 1.00 92.50 102 PRO A C 1
ATOM 740 O O . PRO A 1 102 ? -9.962 -8.353 3.840 1.00 92.50 102 PRO A O 1
ATOM 743 N N . ALA A 1 103 ? -10.344 -10.502 4.352 1.00 87.31 103 ALA A N 1
ATOM 744 C CA . ALA A 1 103 ? -11.770 -10.285 4.568 1.00 87.31 103 ALA A CA 1
ATOM 745 C C . ALA A 1 103 ? -11.978 -9.349 5.768 1.00 87.31 103 ALA A C 1
ATOM 747 O O . ALA A 1 103 ? -11.398 -9.565 6.832 1.00 87.31 103 ALA A O 1
ATOM 748 N N . VAL A 1 104 ? -12.827 -8.336 5.605 1.00 82.75 104 VAL A N 1
ATOM 749 C CA . VAL A 1 104 ? -13.307 -7.510 6.717 1.00 82.75 104 VAL A CA 1
ATOM 750 C C . VAL A 1 104 ? -14.641 -8.097 7.169 1.00 82.75 104 VAL A C 1
ATOM 752 O O . VAL A 1 104 ? -15.470 -8.476 6.345 1.00 82.75 104 VAL A O 1
ATOM 755 N N . SER A 1 105 ? -14.838 -8.264 8.474 1.00 74.25 105 SER A N 1
ATOM 756 C CA . SER A 1 105 ? -16.080 -8.837 9.000 1.00 74.25 105 SER A CA 1
ATOM 757 C C . SER A 1 105 ? -17.268 -7.890 8.791 1.00 74.25 105 SER A C 1
ATOM 759 O O . SER A 1 105 ? -17.189 -6.727 9.184 1.00 74.25 105 SER A O 1
ATOM 761 N N . GLY A 1 106 ? -18.393 -8.408 8.289 1.00 70.38 106 GLY A N 1
ATOM 762 C CA . GLY A 1 106 ? -19.654 -7.666 8.161 1.00 70.38 106 GLY A CA 1
ATOM 763 C C . GLY A 1 106 ? -19.805 -6.920 6.833 1.00 70.38 106 GLY A C 1
ATOM 764 O O . GLY A 1 106 ? -19.409 -7.427 5.788 1.00 70.38 106 GLY A O 1
ATOM 765 N N . ASP A 1 107 ? -20.403 -5.728 6.895 1.00 71.19 107 ASP A N 1
ATOM 766 C CA . ASP A 1 107 ? -20.677 -4.882 5.731 1.00 71.19 107 ASP A CA 1
ATOM 767 C C . ASP A 1 107 ? -19.508 -4.017 5.209 1.00 71.19 107 ASP A C 1
ATOM 769 O O . ASP A 1 107 ? -19.618 -3.589 4.065 1.00 71.19 107 ASP A O 1
ATOM 773 N N . PRO A 1 108 ? -18.413 -3.688 5.929 1.00 79.56 108 PRO A N 1
ATOM 774 C CA . PRO A 1 108 ? -17.349 -2.874 5.337 1.00 79.56 108 PRO A CA 1
ATOM 775 C C . PRO A 1 108 ? -16.553 -3.616 4.248 1.00 79.56 108 PRO A C 1
ATOM 777 O O . PRO A 1 108 ? -16.306 -4.816 4.344 1.00 79.56 108 PRO A O 1
ATOM 780 N N . LEU A 1 109 ? -16.095 -2.881 3.231 1.00 88.44 109 LEU A N 1
ATOM 781 C CA . LEU A 1 109 ? -15.243 -3.386 2.149 1.00 88.44 109 LEU A CA 1
ATOM 782 C C . LEU A 1 109 ? -13.960 -2.562 2.022 1.00 88.44 109 LEU A C 1
ATOM 784 O O . LEU A 1 109 ? -13.930 -1.377 2.348 1.00 88.44 109 LEU A O 1
ATOM 788 N N . TRP A 1 110 ? -12.916 -3.182 1.478 1.00 91.75 110 TRP A N 1
ATOM 789 C CA . TRP A 1 110 ? -11.722 -2.470 1.038 1.00 91.75 110 TRP A CA 1
ATOM 790 C C . TRP A 1 110 ? -12.000 -1.697 -0.247 1.00 91.75 110 TRP A C 1
ATOM 792 O O . TRP A 1 110 ? -12.493 -2.253 -1.230 1.00 91.75 110 TRP A O 1
ATOM 802 N N . TRP A 1 111 ? -11.604 -0.433 -0.266 1.00 90.56 111 TRP A N 1
ATOM 803 C CA . TRP A 1 111 ? -11.592 0.404 -1.452 1.00 90.56 111 TRP A CA 1
ATOM 804 C C . TRP A 1 111 ? -10.182 0.931 -1.695 1.00 90.56 111 TRP A C 1
ATOM 806 O O . TRP A 1 111 ? -9.547 1.472 -0.789 1.00 90.56 111 TRP A O 1
ATOM 816 N N . ARG A 1 112 ? -9.682 0.767 -2.922 1.00 91.81 112 ARG A N 1
ATOM 817 C CA . ARG A 1 112 ? -8.370 1.275 -3.333 1.00 91.81 112 ARG A CA 1
ATOM 818 C C . ARG A 1 112 ? -8.542 2.616 -4.032 1.00 91.81 112 ARG A C 1
ATOM 820 O O . ARG A 1 112 ? -9.306 2.724 -4.988 1.00 91.81 112 ARG A O 1
ATOM 827 N N . ILE A 1 113 ? -7.800 3.616 -3.575 1.00 90.44 113 ILE A N 1
ATOM 828 C CA . ILE A 1 113 ? -7.738 4.949 -4.169 1.00 90.44 113 ILE A CA 1
ATOM 829 C C . ILE A 1 113 ? -6.306 5.179 -4.634 1.00 90.44 113 ILE A C 1
ATOM 831 O O . ILE A 1 113 ? -5.378 5.151 -3.834 1.00 90.44 113 ILE A O 1
ATOM 835 N N . THR A 1 114 ? -6.126 5.422 -5.926 1.00 90.56 114 THR A N 1
ATOM 836 C CA . THR A 1 114 ? -4.841 5.819 -6.513 1.00 90.56 114 THR A CA 1
ATOM 837 C C . THR A 1 114 ? -4.915 7.277 -6.939 1.00 90.56 114 THR A C 1
ATOM 839 O O . THR A 1 114 ? -5.814 7.670 -7.685 1.00 90.56 114 THR A O 1
ATOM 842 N N . SER A 1 115 ? -3.969 8.078 -6.471 1.00 91.12 115 SER A N 1
ATOM 843 C CA . SER A 1 115 ? -3.808 9.489 -6.822 1.00 91.12 115 SER A CA 1
ATOM 844 C C . SER A 1 115 ? -2.536 9.702 -7.651 1.00 91.12 115 SER A C 1
ATOM 846 O O . SER A 1 115 ? -1.847 8.746 -8.010 1.00 91.12 115 SER A O 1
ATOM 848 N N . ALA A 1 116 ? -2.196 10.959 -7.946 1.00 91.12 116 ALA A N 1
ATOM 849 C CA . ALA A 1 116 ? -0.965 11.292 -8.661 1.00 91.12 116 ALA A CA 1
ATOM 850 C C . ALA A 1 116 ? 0.315 10.912 -7.894 1.00 91.12 116 ALA A C 1
ATOM 852 O O . ALA A 1 116 ? 1.337 10.685 -8.536 1.00 91.12 116 ALA A O 1
ATOM 853 N N . THR A 1 117 ? 0.260 10.817 -6.558 1.00 95.06 117 THR A N 1
ATOM 854 C CA . THR A 1 117 ? 1.451 10.620 -5.706 1.00 95.06 117 THR A CA 1
ATOM 855 C C . THR A 1 117 ? 1.284 9.578 -4.598 1.00 95.06 117 THR A C 1
ATOM 857 O O . THR A 1 117 ? 2.180 9.410 -3.776 1.00 95.06 117 THR A O 1
ATOM 860 N N . ALA A 1 118 ? 0.133 8.914 -4.510 1.00 95.00 118 ALA A N 1
ATOM 861 C CA . ALA A 1 118 ? -0.138 7.965 -3.436 1.00 95.00 118 ALA A CA 1
ATOM 862 C C . ALA A 1 118 ? -1.211 6.941 -3.807 1.00 95.00 118 ALA A C 1
ATOM 864 O O . ALA A 1 118 ? -2.212 7.284 -4.446 1.00 95.00 118 ALA A O 1
ATOM 865 N N . MET A 1 119 ? -1.027 5.718 -3.320 1.00 95.00 119 MET A N 1
ATOM 866 C CA . MET A 1 119 ? -2.026 4.662 -3.274 1.00 95.00 119 MET A CA 1
ATOM 867 C C . MET A 1 119 ? -2.461 4.437 -1.826 1.00 95.00 119 MET A C 1
ATOM 869 O O . MET A 1 119 ? -1.652 4.148 -0.943 1.00 95.00 119 MET A O 1
ATOM 873 N N . THR A 1 120 ? -3.767 4.519 -1.609 1.00 95.31 120 THR A N 1
ATOM 874 C CA . THR A 1 120 ? -4.396 4.383 -0.301 1.00 95.31 120 THR A CA 1
ATOM 875 C C . THR A 1 120 ? -5.441 3.280 -0.331 1.00 95.31 120 THR A C 1
ATOM 877 O O . THR A 1 120 ? -6.246 3.191 -1.260 1.00 95.31 120 THR A O 1
ATOM 880 N N . LEU A 1 121 ? -5.460 2.454 0.709 1.00 94.56 121 LEU A N 1
ATOM 881 C CA . LEU A 1 121 ? -6.560 1.547 1.002 1.00 94.56 121 LEU A CA 1
ATOM 882 C C . LEU A 1 121 ? -7.447 2.175 2.067 1.00 94.56 121 LEU A C 1
ATOM 884 O O . LEU A 1 121 ? -6.949 2.680 3.068 1.00 94.56 121 LEU A O 1
ATOM 888 N N . THR A 1 122 ? -8.757 2.146 1.869 1.00 92.88 122 THR A N 1
ATOM 889 C CA . THR A 1 122 ? -9.715 2.639 2.856 1.00 92.88 122 THR A CA 1
ATOM 890 C C . THR A 1 122 ? -10.837 1.643 3.072 1.00 92.88 122 THR A C 1
ATOM 892 O O . THR A 1 122 ? -11.222 0.912 2.158 1.00 92.88 122 THR A O 1
ATOM 895 N N . ILE A 1 123 ? -11.350 1.604 4.295 1.00 91.25 123 ILE A N 1
ATOM 896 C CA . ILE A 1 123 ? -12.525 0.817 4.630 1.00 91.25 123 ILE A CA 1
ATOM 897 C C . ILE A 1 123 ? -13.765 1.663 4.363 1.00 91.25 123 ILE A C 1
ATOM 899 O O . ILE A 1 123 ? -14.000 2.674 5.027 1.00 91.25 123 ILE A O 1
ATOM 903 N N . VAL A 1 124 ? -14.582 1.237 3.405 1.00 87.75 124 VAL A N 1
ATOM 904 C CA . VAL A 1 124 ? -15.831 1.910 3.022 1.00 87.75 124 VAL A CA 1
ATOM 905 C C . VAL A 1 124 ? -17.038 1.081 3.440 1.00 87.75 124 VAL A C 1
ATOM 907 O O . VAL A 1 124 ? -16.907 -0.128 3.644 1.00 87.75 124 VAL A O 1
ATOM 910 N N . PRO A 1 125 ? -18.236 1.682 3.550 1.00 86.06 125 PRO A N 1
ATOM 911 C CA . PRO A 1 125 ? -19.447 0.897 3.707 1.00 86.06 125 PRO A CA 1
ATOM 912 C C . PRO A 1 125 ? -19.623 0.026 2.464 1.00 86.06 125 PRO A C 1
ATOM 914 O O . PRO A 1 125 ? -19.502 0.515 1.338 1.00 86.06 125 PRO A O 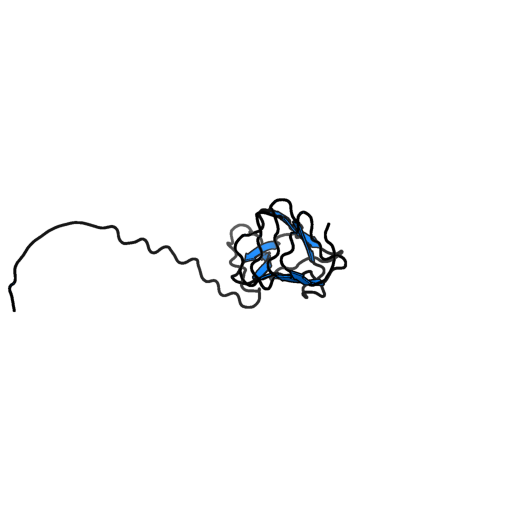1
ATOM 917 N N . GLY A 1 126 ? -19.915 -1.254 2.653 1.00 76.81 126 GLY A N 1
ATOM 918 C CA . GLY A 1 126 ? -20.291 -2.124 1.552 1.00 76.81 126 GLY 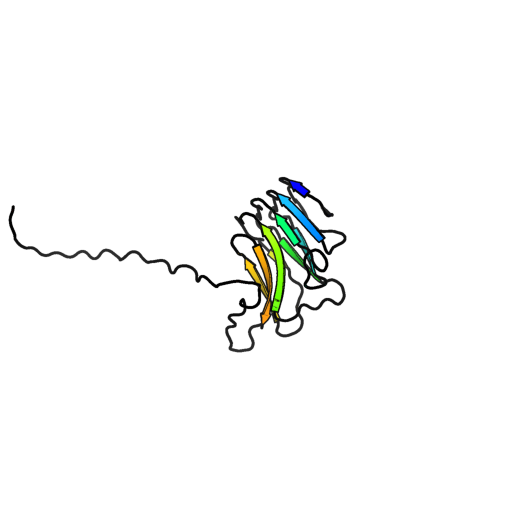A CA 1
ATOM 919 C C . GLY A 1 126 ? -21.638 -1.724 0.957 1.00 76.81 126 GLY A C 1
ATOM 920 O O . GLY A 1 126 ? -22.357 -0.878 1.506 1.00 76.81 126 GLY A O 1
ATOM 921 N N . PRO A 1 127 ? -22.003 -2.329 -0.182 1.00 68.25 127 PRO A N 1
ATOM 922 C CA . PRO A 1 127 ? -23.282 -2.093 -0.825 1.00 68.25 127 PRO A CA 1
ATOM 923 C C . PRO A 1 127 ? -24.396 -2.714 0.025 1.00 68.25 127 PRO A C 1
ATOM 925 O O . PRO A 1 127 ? -24.884 -3.806 -0.257 1.00 68.25 127 PRO A O 1
ATOM 928 N N . SER A 1 128 ? -24.821 -2.019 1.078 1.00 67.06 128 SER A N 1
ATOM 929 C CA . SER A 1 128 ? -26.122 -2.292 1.680 1.00 67.06 128 SER A CA 1
ATOM 930 C C . SER A 1 128 ? -27.181 -2.099 0.590 1.00 67.06 128 SER A C 1
ATOM 932 O O . SER A 1 128 ? -27.108 -1.161 -0.209 1.00 67.06 128 SER A O 1
ATOM 934 N N . THR A 1 129 ? -28.117 -3.043 0.491 1.00 51.66 129 THR A N 1
ATOM 935 C CA . THR A 1 129 ? -29.148 -3.132 -0.555 1.00 51.66 129 THR A CA 1
ATOM 936 C C . THR A 1 129 ? -29.726 -1.757 -0.926 1.00 51.66 129 THR A C 1
ATOM 938 O O . THR A 1 129 ? -30.570 -1.221 -0.216 1.00 51.66 129 THR A O 1
ATOM 941 N N . GLY A 1 130 ? -29.273 -1.188 -2.051 1.00 52.31 130 GLY A N 1
ATOM 942 C CA . GLY A 1 130 ? -29.869 -0.008 -2.689 1.00 52.31 130 GLY A CA 1
ATOM 943 C C . GLY A 1 130 ? -29.201 1.356 -2.469 1.00 52.31 130 GLY A C 1
ATOM 944 O O . GLY A 1 130 ? -29.704 2.328 -3.031 1.00 52.31 130 GLY A O 1
ATOM 945 N N . VAL A 1 131 ? -28.091 1.476 -1.731 1.00 52.50 131 VAL A N 1
ATOM 946 C CA . VAL A 1 131 ? -27.399 2.773 -1.566 1.00 52.50 131 VAL A CA 1
ATOM 947 C C . VAL A 1 131 ? -26.042 2.752 -2.266 1.00 52.50 131 VAL A C 1
ATOM 949 O O . VAL A 1 131 ? -25.118 2.063 -1.844 1.00 52.50 131 VAL A O 1
ATOM 952 N N . THR A 1 132 ? -25.906 3.534 -3.339 1.00 49.53 132 THR A N 1
ATOM 953 C CA . THR A 1 132 ? -24.599 3.842 -3.933 1.00 49.53 132 THR A CA 1
ATOM 954 C C . THR A 1 132 ? -23.847 4.752 -2.973 1.00 49.53 132 THR A C 1
ATOM 956 O O . THR A 1 132 ? -24.252 5.891 -2.738 1.00 49.53 132 THR A O 1
ATOM 959 N N . VAL A 1 133 ? -22.764 4.253 -2.392 1.00 53.31 133 VAL A N 1
ATOM 960 C CA . VAL A 1 133 ? -22.001 4.995 -1.393 1.00 53.31 133 VAL A CA 1
ATOM 961 C C . VAL A 1 133 ? -20.876 5.780 -2.072 1.00 53.31 133 VAL A C 1
ATOM 963 O O . VAL A 1 133 ? -19.931 5.206 -2.603 1.00 53.31 133 VAL A O 1
ATOM 966 N N . LEU A 1 134 ? -20.959 7.113 -2.024 1.00 55.38 134 LEU A N 1
ATOM 967 C CA . LEU A 1 134 ? -19.832 8.022 -2.268 1.00 55.38 134 LEU A CA 1
ATOM 968 C C . LEU A 1 134 ? -19.015 8.149 -0.970 1.00 55.38 134 LEU A C 1
ATOM 970 O O . LEU A 1 134 ? -19.061 9.176 -0.297 1.00 55.38 134 LEU A O 1
ATOM 974 N N . ALA A 1 135 ? -18.301 7.095 -0.573 1.00 52.41 135 ALA A N 1
ATOM 975 C C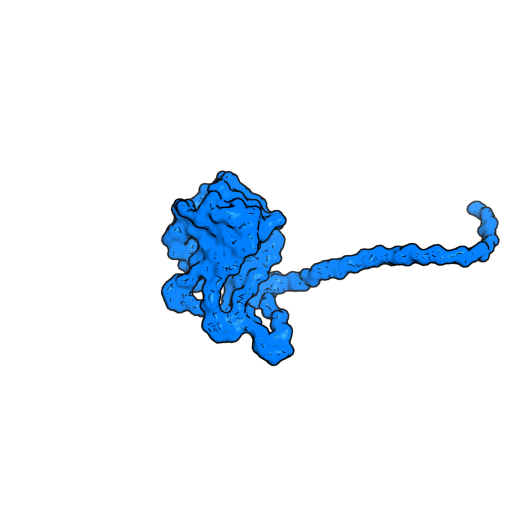A . ALA A 1 135 ? -17.399 7.145 0.580 1.00 52.41 135 ALA A CA 1
ATOM 976 C C . ALA A 1 135 ? -15.947 7.188 0.105 1.00 52.41 135 ALA A C 1
ATOM 978 O O . ALA A 1 135 ? -15.307 6.166 -0.095 1.00 52.41 135 ALA A O 1
ATOM 979 N N . ALA A 1 136 ? -15.434 8.405 -0.054 1.00 52.72 136 ALA A N 1
ATOM 980 C CA . ALA A 1 136 ? -13.997 8.683 -0.052 1.00 52.72 136 ALA A CA 1
ATOM 981 C C . ALA A 1 136 ? -13.666 9.982 0.714 1.00 52.72 136 ALA A C 1
ATOM 983 O O . ALA A 1 136 ? -12.552 10.485 0.627 1.00 52.72 136 ALA A O 1
ATOM 984 N N . LEU A 1 137 ? -14.626 10.548 1.464 1.00 54.81 137 LEU A N 1
ATOM 985 C CA . LEU A 1 137 ? -14.469 11.859 2.114 1.00 54.81 137 LEU A CA 1
ATOM 986 C C . LEU A 1 137 ? -13.662 11.830 3.426 1.00 54.81 137 LEU A C 1
ATOM 988 O O . LEU A 1 137 ? -13.324 12.892 3.940 1.00 54.81 137 LEU A O 1
ATOM 992 N N . ALA A 1 138 ? -13.370 10.652 3.982 1.00 52.06 138 ALA A N 1
ATOM 993 C CA . ALA A 1 138 ? -12.681 10.531 5.271 1.00 52.06 138 ALA A CA 1
ATOM 994 C C . ALA A 1 138 ? -11.150 10.439 5.147 1.00 52.06 138 ALA A C 1
ATOM 996 O O . ALA A 1 138 ? -10.441 10.774 6.097 1.00 52.06 138 ALA A O 1
ATOM 997 N N . CYS A 1 139 ? -10.626 10.043 3.982 1.00 55.03 139 CYS A N 1
ATOM 998 C CA . CYS A 1 139 ? -9.186 10.022 3.756 1.00 55.03 139 CYS A CA 1
ATOM 999 C C . CYS A 1 139 ? -8.692 11.454 3.540 1.00 55.03 139 CYS A C 1
ATOM 1001 O O . CYS A 1 139 ? -9.226 12.172 2.692 1.00 55.03 139 CYS A O 1
ATOM 1003 N N . ARG A 1 140 ? -7.706 11.885 4.335 1.00 59.84 140 ARG A N 1
ATOM 1004 C CA . ARG A 1 140 ? -7.256 13.282 4.433 1.00 59.84 140 ARG A CA 1
ATOM 1005 C C . ARG A 1 140 ? -7.183 13.979 3.060 1.00 59.84 140 ARG A C 1
ATOM 1007 O O . ARG A 1 140 ? -6.298 13.704 2.262 1.00 59.84 140 ARG A O 1
ATOM 1014 N N . GLY A 1 141 ? -8.102 14.920 2.819 1.00 50.44 141 GLY A N 1
ATOM 1015 C CA . GLY A 1 141 ? -7.984 15.948 1.776 1.00 50.44 141 GLY A CA 1
ATOM 1016 C C . GLY A 1 141 ? -8.389 15.588 0.339 1.00 50.44 141 GLY A C 1
ATOM 1017 O O . GLY A 1 141 ? -8.126 16.395 -0.551 1.00 50.44 141 GLY A O 1
ATOM 1018 N N . PHE A 1 142 ? -9.035 14.450 0.067 1.00 48.72 142 PHE A N 1
ATOM 1019 C CA . PHE A 1 142 ? -9.416 14.099 -1.311 1.00 48.72 142 PHE A CA 1
ATOM 1020 C C . PHE A 1 142 ? -10.633 14.907 -1.819 1.00 48.72 142 PHE A C 1
ATOM 1022 O O . PHE A 1 142 ? -11.770 14.690 -1.402 1.00 48.72 142 PHE A O 1
ATOM 1029 N N . HIS A 1 143 ? -10.399 15.839 -2.753 1.00 42.31 143 HIS A N 1
ATOM 1030 C CA . HIS A 1 143 ? -11.432 16.451 -3.597 1.00 42.31 143 HIS A CA 1
ATOM 1031 C C . HIS A 1 143 ? -11.621 15.581 -4.845 1.00 42.31 143 HIS A C 1
ATOM 1033 O O . HIS A 1 143 ? -10.699 15.436 -5.647 1.00 42.31 143 HIS A O 1
ATOM 1039 N N . VAL A 1 144 ? -12.810 15.000 -5.018 1.00 42.34 144 VAL A N 1
ATOM 1040 C CA . VAL A 1 144 ? -13.152 14.211 -6.209 1.00 42.34 144 VAL A CA 1
ATOM 1041 C C . VAL A 1 144 ? -13.172 15.143 -7.426 1.00 42.34 144 VAL A C 1
ATOM 1043 O O . VAL A 1 144 ? -14.143 15.869 -7.622 1.00 42.34 144 VAL A O 1
ATOM 1046 N N . ILE A 1 145 ? -12.127 15.126 -8.258 1.00 41.72 145 ILE A N 1
ATOM 1047 C CA . ILE A 1 145 ? -12.218 15.656 -9.625 1.00 41.72 145 ILE A CA 1
ATOM 1048 C C . ILE A 1 145 ? -12.856 14.540 -10.464 1.00 41.72 145 ILE A C 1
ATOM 1050 O O . ILE A 1 145 ? -12.216 13.503 -10.655 1.00 41.72 145 ILE A O 1
ATOM 1054 N N . PRO A 1 146 ? -14.111 14.676 -10.935 1.00 36.34 146 PRO A N 1
ATOM 1055 C CA . PRO A 1 146 ? -14.685 13.682 -11.834 1.00 36.34 146 PRO A CA 1
ATOM 1056 C C . PRO A 1 146 ? -13.833 13.593 -13.112 1.00 36.34 146 PRO A C 1
ATOM 1058 O O . PRO A 1 146 ? -13.281 14.613 -13.538 1.00 36.34 146 PRO A O 1
ATOM 1061 N N . PRO A 1 147 ? -13.723 12.409 -13.748 1.00 36.19 147 PRO A N 1
ATOM 1062 C CA . PRO A 1 147 ? -13.041 12.295 -15.030 1.00 36.19 147 PRO A CA 1
ATOM 1063 C C . PRO A 1 147 ? -13.672 13.300 -15.990 1.00 36.19 147 PRO A C 1
ATOM 1065 O O . PRO A 1 147 ? -14.898 13.344 -16.124 1.00 36.19 147 PRO A O 1
ATOM 1068 N N . ALA A 1 148 ? -12.840 14.142 -16.606 1.00 39.66 148 ALA A N 1
ATOM 1069 C CA . ALA A 1 148 ? -13.294 15.111 -17.587 1.00 39.66 148 ALA A CA 1
ATOM 1070 C C . ALA A 1 148 ? -14.139 14.369 -18.627 1.00 39.66 148 ALA A C 1
ATOM 1072 O O . ALA A 1 148 ? -13.630 13.510 -19.350 1.00 39.66 148 ALA A O 1
ATOM 1073 N N . ALA A 1 149 ? -15.443 14.658 -18.656 1.00 40.03 149 ALA A N 1
ATOM 1074 C CA . ALA A 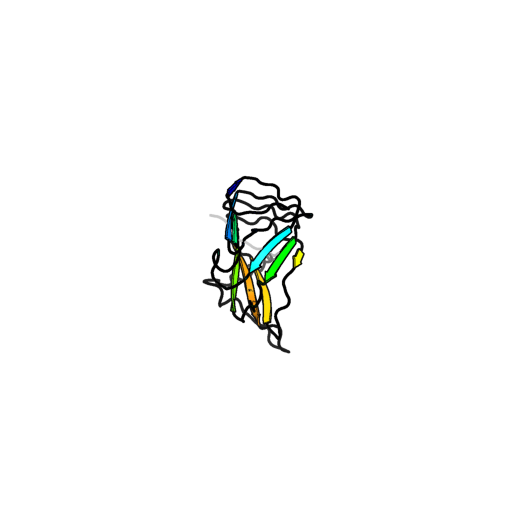1 149 ? -16.318 14.151 -19.694 1.00 40.03 149 ALA A CA 1
ATOM 1075 C C . ALA A 1 149 ? -15.682 14.538 -21.030 1.00 40.03 149 ALA A C 1
ATOM 1077 O O . ALA A 1 149 ? -15.410 15.717 -21.270 1.00 40.03 149 ALA A O 1
ATOM 1078 N N . ALA A 1 150 ? -15.378 13.534 -21.852 1.00 41.44 150 ALA A N 1
ATOM 1079 C CA . ALA A 1 150 ? -14.818 13.738 -23.172 1.00 41.44 150 ALA A CA 1
ATOM 1080 C C . ALA A 1 150 ? -15.707 14.741 -23.912 1.00 41.44 150 ALA A C 1
ATOM 1082 O O . ALA A 1 150 ? -16.875 14.467 -24.191 1.00 41.44 150 ALA A O 1
ATOM 1083 N N . ILE A 1 151 ? -15.161 15.924 -24.190 1.00 39.25 151 ILE A N 1
ATOM 1084 C CA . ILE A 1 151 ? -15.798 16.903 -25.058 1.00 39.25 151 ILE A CA 1
ATOM 1085 C C . ILE A 1 151 ? -15.809 16.247 -26.438 1.00 39.25 151 ILE A C 1
ATOM 1087 O O . ILE A 1 151 ? -14.803 16.251 -27.146 1.00 39.25 151 ILE A O 1
ATOM 1091 N N . THR A 1 152 ? -16.920 15.607 -26.800 1.00 38.78 152 THR A N 1
ATOM 1092 C CA . THR A 1 152 ? -17.158 15.148 -28.169 1.00 38.78 152 THR A CA 1
ATOM 1093 C C . THR A 1 152 ? -16.969 16.346 -29.100 1.00 38.78 152 THR A C 1
ATOM 1095 O O . THR A 1 152 ? -17.652 17.357 -28.906 1.00 38.78 152 THR A O 1
ATOM 1098 N N . PRO A 1 153 ? -16.060 16.285 -30.090 1.00 45.72 153 PRO A N 1
ATOM 1099 C CA . PRO A 1 153 ? -15.929 17.366 -31.053 1.00 45.72 153 PRO A CA 1
ATOM 1100 C C . PRO A 1 153 ? -17.256 17.487 -31.815 1.00 45.72 153 PRO A C 1
ATOM 1102 O O . PRO A 1 153 ? -17.840 16.457 -32.172 1.00 45.72 153 PRO A O 1
ATOM 1105 N N . PRO A 1 154 ? -17.774 18.703 -32.064 1.00 48.38 154 PRO A N 1
ATOM 1106 C CA . PRO A 1 154 ? -19.015 18.849 -32.801 1.00 48.38 154 PRO A CA 1
ATOM 1107 C C . PRO A 1 154 ? -18.847 18.243 -34.193 1.00 48.38 154 PRO A C 1
ATOM 1109 O O . PRO A 1 154 ? -18.007 18.662 -34.993 1.00 48.38 154 PRO A O 1
ATOM 1112 N N . HIS A 1 155 ? -19.663 17.223 -34.458 1.00 41.38 155 HIS A N 1
ATOM 1113 C CA . HIS A 1 155 ? -19.832 16.638 -35.773 1.00 41.38 155 HIS A CA 1
ATOM 1114 C C . HIS A 1 155 ? -20.160 17.746 -36.776 1.00 41.38 155 HIS A C 1
ATOM 1116 O O . HIS A 1 155 ? -21.169 18.441 -36.680 1.00 41.38 155 HIS A O 1
ATOM 1122 N N . ARG A 1 156 ? -19.277 17.861 -37.764 1.00 66.69 156 ARG A N 1
ATOM 1123 C CA . ARG A 1 156 ? -19.472 18.528 -39.048 1.00 66.69 156 ARG A CA 1
ATOM 1124 C C . ARG A 1 156 ? -20.897 18.299 -39.570 1.00 66.69 156 ARG A C 1
ATOM 1126 O O . ARG A 1 156 ? -21.227 17.181 -39.958 1.00 66.69 156 ARG A O 1
ATOM 1133 N N . MET A 1 157 ? -21.689 19.364 -39.675 1.00 41.16 157 MET A N 1
ATOM 1134 C CA . MET A 1 157 ? -22.812 19.420 -40.610 1.00 41.16 157 MET A CA 1
ATOM 1135 C C . MET A 1 157 ? -22.512 20.450 -41.696 1.00 41.16 157 MET A C 1
ATOM 1137 O O . MET A 1 157 ? -22.446 21.652 -41.463 1.00 41.16 157 MET A O 1
ATOM 1141 N N . LEU A 1 158 ? -22.291 19.920 -42.897 1.00 49.69 158 LEU A N 1
ATOM 1142 C CA . LEU A 1 158 ? -22.434 20.629 -44.160 1.00 49.69 158 LEU A CA 1
ATOM 1143 C C . LEU A 1 158 ? -23.907 21.053 -44.297 1.00 49.69 158 LEU A C 1
ATOM 1145 O O . LEU A 1 158 ? -24.770 20.182 -44.213 1.00 49.69 158 LEU A O 1
ATOM 1149 N N . ASN A 1 159 ? -24.193 22.331 -44.569 1.00 42.94 159 ASN A N 1
ATOM 1150 C CA . ASN A 1 159 ? -25.006 22.683 -45.738 1.00 42.94 159 ASN A CA 1
ATOM 1151 C C . ASN A 1 159 ? -25.021 24.181 -46.078 1.00 42.94 159 ASN A C 1
ATOM 1153 O O . ASN A 1 159 ? -24.966 25.058 -45.224 1.00 42.94 159 ASN A O 1
ATOM 1157 N N . CYS A 1 160 ? -25.069 24.387 -47.390 1.00 42.44 160 CYS A N 1
ATOM 1158 C CA . CYS A 1 160 ? -25.040 25.592 -48.209 1.00 42.44 160 CYS A CA 1
ATOM 1159 C C . CYS A 1 160 ? -26.089 26.668 -47.862 1.00 42.44 160 CYS A C 1
ATOM 1161 O O . CYS A 1 160 ? -27.197 26.318 -47.468 1.00 42.44 160 CYS A O 1
ATOM 1163 N N . VAL A 1 161 ? -25.795 27.945 -48.167 1.00 45.00 161 VAL A N 1
ATOM 1164 C CA . VAL A 1 161 ? -26.460 28.772 -49.213 1.00 45.00 161 VAL A CA 1
ATOM 1165 C C . VAL A 1 161 ? -25.910 30.221 -49.207 1.00 45.00 161 VAL A C 1
ATOM 1167 O O . VAL A 1 161 ? -25.606 30.777 -48.158 1.00 45.00 161 VAL A O 1
ATOM 1170 N N . ASN A 1 162 ? -25.746 30.767 -50.420 1.00 46.41 162 ASN A N 1
ATOM 1171 C CA . ASN A 1 162 ? -25.304 32.112 -50.842 1.00 46.41 162 ASN A CA 1
ATOM 1172 C C . ASN A 1 162 ? -25.899 33.302 -50.055 1.00 46.41 162 ASN A C 1
ATOM 1174 O O . ASN A 1 162 ? -27.061 33.243 -49.672 1.00 46.41 162 ASN A O 1
ATOM 1178 N N . ASP A 1 163 ? -25.191 34.440 -49.965 1.00 46.56 163 ASP A N 1
ATOM 1179 C CA . ASP A 1 163 ? -25.299 35.549 -50.943 1.00 46.56 163 ASP A CA 1
ATOM 1180 C C . ASP A 1 163 ? -24.520 36.819 -50.505 1.00 46.56 163 ASP A C 1
ATOM 1182 O O . ASP A 1 163 ? -24.492 37.171 -49.332 1.00 46.56 163 ASP A O 1
ATOM 1186 N N . GLY A 1 164 ? -23.908 37.489 -51.490 1.00 48.41 164 GLY A N 1
ATOM 1187 C CA . GLY A 1 164 ? -23.690 38.941 -51.589 1.00 48.41 164 GLY A CA 1
ATOM 1188 C C . GLY A 1 164 ? -22.929 39.740 -50.513 1.00 48.41 164 GLY A C 1
ATOM 1189 O O . GLY A 1 164 ? -23.417 39.940 -49.410 1.00 48.41 164 GLY A O 1
ATOM 1190 N N . GLY A 1 165 ? -21.846 40.432 -50.921 1.00 39.41 165 GLY A N 1
ATOM 1191 C CA . GLY A 1 165 ? -21.577 41.772 -50.352 1.00 39.41 165 GLY A CA 1
ATOM 1192 C C . GLY A 1 165 ? -20.133 42.263 -50.176 1.00 39.41 165 GLY A C 1
ATOM 1193 O O . GLY A 1 165 ? -19.699 42.493 -49.061 1.00 39.41 165 GLY A O 1
ATOM 1194 N N . ARG A 1 166 ? -19.432 42.507 -51.289 1.00 49.75 166 ARG A N 1
ATOM 1195 C CA . ARG A 1 166 ? -18.626 43.714 -51.609 1.00 49.75 166 ARG A CA 1
ATOM 1196 C C . ARG A 1 166 ? -17.731 44.399 -50.533 1.00 49.75 166 ARG A C 1
ATOM 1198 O O . ARG A 1 166 ? -18.213 45.145 -49.694 1.00 49.75 166 ARG A O 1
ATOM 1205 N N . VAL A 1 167 ? -16.415 44.293 -50.765 1.00 49.28 167 VAL A N 1
ATOM 1206 C CA . VAL A 1 167 ? -15.347 45.335 -50.808 1.00 49.28 167 VAL A CA 1
ATOM 1207 C C . VAL A 1 167 ? -15.471 46.575 -49.900 1.00 49.28 167 VAL A C 1
ATOM 1209 O O . VAL A 1 167 ? -16.293 47.446 -50.184 1.00 49.28 167 VAL A O 1
ATOM 1212 N N . ARG A 1 168 ? -14.502 46.753 -48.987 1.00 51.78 168 ARG A N 1
ATOM 1213 C CA . ARG A 1 168 ? -13.516 47.859 -48.978 1.00 51.78 168 ARG A CA 1
ATOM 1214 C C . ARG A 1 168 ? -12.218 47.406 -48.324 1.00 51.78 168 ARG A C 1
ATOM 1216 O O . ARG A 1 168 ? -12.313 46.632 -47.351 1.00 51.78 168 ARG A O 1
#

Foldseek 3Di:
DAEDAEEEEQEEAQEEDEHPPDPAEHEYEQYEAALRYEYEKEAQDQDHGHGIAAYEHAYEHHQRQHEYHYDYDPPDQADALRKDFRYFYQAYDDDHNYYHYDDHPDQWDWDWDDDGTTIMIGTHGHPDPPDDDPPPVSPPPDDDPDPPDPPDDDDDDDDDDDDDDDDD

pLDDT: mean 78.66, std 19.21, range [36.19, 96.06]

Sequence (168 aa):
MVSGIGSFEHAVFDGTYALVNSPAITDLTGGLFPASSSLLIELGGTQEGAEYDRAVDSGVPKLVGGTLHVVLEKAFGPSLGDCFEILQYGQLSDDFGTVNVPAVSGDPLWWRITSATAMTLTIVPGPSTGVTVLAALACRGFHVIPPAAAITPPHRMLNCVNDGGRVR